Protein AF-A0A0C5RL60-F1 (afdb_monomer_lite)

Structure (mmCIF, N/CA/C/O backbone):
data_AF-A0A0C5RL60-F1
#
_entry.id   AF-A0A0C5RL60-F1
#
loop_
_atom_site.group_PDB
_atom_site.id
_atom_site.type_symbol
_atom_site.label_atom_id
_atom_site.label_alt_id
_atom_site.label_comp_id
_atom_site.label_asym_id
_atom_site.label_entity_id
_atom_site.label_seq_id
_atom_site.pdbx_PDB_ins_code
_atom_site.Cartn_x
_atom_site.Cartn_y
_atom_site.Cartn_z
_atom_site.occupancy
_atom_site.B_iso_or_equiv
_atom_site.auth_seq_id
_atom_site.auth_comp_id
_atom_site.auth_asym_id
_atom_site.auth_atom_id
_atom_site.pdbx_PDB_model_num
ATOM 1 N N . MET A 1 1 ? -19.397 20.414 22.745 1.00 63.38 1 MET A N 1
ATOM 2 C CA . MET A 1 1 ? -19.456 19.131 21.998 1.00 63.38 1 MET A CA 1
ATOM 3 C C . MET A 1 1 ? -18.836 18.015 22.832 1.00 63.38 1 MET A C 1
ATOM 5 O O . MET A 1 1 ? -17.680 18.149 23.218 1.00 63.38 1 MET A O 1
ATOM 9 N N . LYS A 1 2 ? -19.573 16.934 23.130 1.00 73.88 2 LYS A N 1
ATOM 10 C CA . LYS A 1 2 ? -19.008 15.724 23.760 1.00 73.88 2 LYS A CA 1
ATOM 11 C C . LYS A 1 2 ? -18.287 14.891 22.695 1.00 73.88 2 LYS A C 1
ATOM 13 O O . LYS A 1 2 ? -18.866 14.611 21.651 1.00 73.88 2 LYS A O 1
ATOM 18 N N . LYS A 1 3 ? -17.033 14.505 22.948 1.00 79.56 3 LYS A N 1
ATOM 19 C CA . LYS A 1 3 ? -16.282 13.579 22.085 1.00 79.56 3 LYS A CA 1
ATOM 20 C C . LYS A 1 3 ? -16.604 12.142 22.499 1.00 79.56 3 LYS A C 1
ATOM 22 O O . LYS A 1 3 ? -16.377 11.782 23.651 1.00 79.56 3 LYS A O 1
ATOM 27 N N . ASN A 1 4 ? -17.093 11.331 21.565 1.00 86.19 4 ASN A N 1
ATOM 28 C CA . ASN A 1 4 ? -17.303 9.901 21.779 1.00 86.19 4 ASN A CA 1
ATOM 29 C C . ASN A 1 4 ? -16.057 9.134 21.329 1.00 86.19 4 ASN A C 1
ATOM 31 O O . ASN A 1 4 ? -15.672 9.207 20.166 1.00 86.19 4 ASN A O 1
ATOM 35 N N . LYS A 1 5 ? -15.417 8.415 22.256 1.00 91.25 5 LYS A N 1
ATOM 36 C CA . LYS A 1 5 ? -14.282 7.533 21.955 1.00 91.25 5 LYS A CA 1
ATOM 37 C C . LYS A 1 5 ? -14.803 6.156 21.528 1.00 91.25 5 LYS A C 1
ATOM 39 O O . LYS A 1 5 ? -15.727 5.625 22.147 1.00 91.25 5 LYS A O 1
ATOM 44 N N . ARG A 1 6 ? -14.199 5.586 20.489 1.00 93.31 6 ARG A N 1
ATOM 45 C CA . ARG A 1 6 ? -14.458 4.236 19.963 1.00 93.31 6 ARG A CA 1
ATOM 46 C C . ARG A 1 6 ? -13.135 3.586 19.575 1.00 93.31 6 ARG A C 1
ATOM 48 O O . ARG A 1 6 ? -12.157 4.303 19.346 1.00 93.31 6 ARG A O 1
ATOM 55 N N . LYS A 1 7 ? -13.090 2.256 19.531 1.00 94.19 7 LYS A N 1
ATOM 56 C CA . LYS A 1 7 ? -11.937 1.525 18.992 1.00 94.19 7 LYS A CA 1
ATOM 57 C C . LYS A 1 7 ? -12.071 1.452 17.471 1.00 94.19 7 LYS A C 1
ATOM 59 O O . LYS A 1 7 ? -13.177 1.394 16.950 1.00 94.19 7 LYS A O 1
ATOM 64 N N . ILE A 1 8 ? -10.947 1.409 16.755 1.00 92.50 8 ILE A N 1
ATOM 65 C CA . ILE A 1 8 ? -10.955 1.220 15.291 1.00 92.50 8 ILE A CA 1
ATOM 66 C C . ILE A 1 8 ? -11.607 -0.120 14.920 1.00 92.50 8 ILE A C 1
ATOM 68 O O . ILE A 1 8 ? -12.336 -0.194 13.938 1.00 92.50 8 ILE A O 1
ATOM 72 N N . SER A 1 9 ? -11.428 -1.143 15.760 1.00 92.81 9 SER A N 1
ATOM 73 C CA . SER A 1 9 ? -12.071 -2.453 15.613 1.00 92.81 9 SER A CA 1
ATOM 74 C C . SER A 1 9 ? -13.602 -2.403 15.610 1.00 92.81 9 SER A C 1
ATOM 76 O O . SER A 1 9 ? -14.226 -3.338 15.127 1.00 92.81 9 SER A O 1
ATOM 78 N N . ASP A 1 10 ? -14.212 -1.337 16.141 1.00 94.12 10 ASP A N 1
ATOM 79 C CA . ASP A 1 10 ? -15.671 -1.181 16.155 1.00 94.12 10 ASP A CA 1
ATOM 80 C C . ASP A 1 10 ? -16.212 -0.773 14.768 1.00 94.12 10 ASP A C 1
ATOM 82 O O . ASP A 1 10 ? -17.415 -0.839 14.533 1.00 94.12 10 ASP A O 1
ATOM 86 N N . LEU A 1 11 ? -15.335 -0.319 13.861 1.00 92.50 11 LEU A N 1
ATOM 87 C CA . LEU A 1 11 ? -15.681 0.128 12.507 1.00 92.50 11 LEU A CA 1
ATOM 88 C C . LEU A 1 11 ? -15.435 -0.948 11.443 1.00 92.50 11 LEU A C 1
ATOM 90 O O . LEU A 1 11 ? -15.973 -0.845 10.343 1.00 92.50 11 LEU A O 1
ATOM 94 N N . GLY A 1 12 ? -14.625 -1.964 11.749 1.00 90.25 12 GLY A N 1
ATOM 95 C CA . GLY A 1 12 ? -14.329 -3.052 10.826 1.00 90.25 12 GLY A CA 1
ATOM 96 C C . GLY A 1 12 ? -13.013 -3.768 11.115 1.00 90.25 12 GLY A C 1
ATOM 97 O O . GLY A 1 12 ? -12.319 -3.504 12.101 1.00 90.25 12 GLY A O 1
ATOM 98 N N . THR A 1 13 ? -12.677 -4.689 10.218 1.00 88.69 13 THR A N 1
ATOM 99 C CA . THR A 1 13 ? -11.458 -5.496 10.286 1.00 88.69 13 THR A CA 1
ATOM 100 C C . THR A 1 13 ? -10.255 -4.696 9.800 1.00 88.69 13 THR A C 1
ATOM 102 O O . THR A 1 13 ? -10.281 -4.095 8.727 1.00 88.69 13 THR A O 1
ATOM 105 N N . ILE A 1 14 ? -9.171 -4.724 10.572 1.00 85.81 14 ILE A N 1
ATOM 106 C CA . ILE A 1 14 ? -7.883 -4.175 10.148 1.00 85.81 14 ILE A CA 1
ATOM 107 C C . ILE A 1 14 ? -7.154 -5.269 9.377 1.00 85.81 14 ILE A C 1
ATOM 109 O O . ILE A 1 14 ? -6.832 -6.316 9.937 1.00 85.81 14 ILE A O 1
ATOM 113 N N . VAL A 1 15 ? -6.885 -5.012 8.102 1.00 82.69 15 VAL A N 1
ATOM 114 C CA . VAL A 1 15 ? -6.099 -5.898 7.243 1.00 82.69 15 VAL A CA 1
ATOM 115 C C . VAL A 1 15 ? -4.763 -5.240 6.918 1.00 82.69 15 VAL A C 1
ATOM 117 O O . VAL A 1 15 ? -4.693 -4.039 6.654 1.00 82.69 15 VAL A O 1
ATOM 120 N N . GLY A 1 16 ? -3.684 -6.015 6.988 1.00 75.25 16 GLY A N 1
ATOM 121 C CA . GLY A 1 16 ? -2.340 -5.534 6.683 1.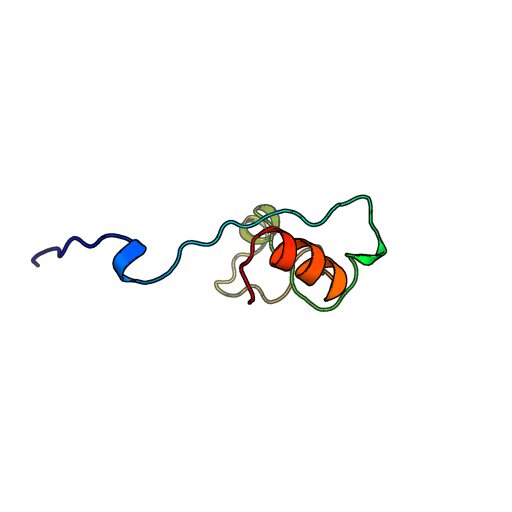00 75.25 16 GLY A CA 1
ATOM 122 C C . GLY A 1 16 ? -2.058 -5.569 5.184 1.00 75.25 16 GLY A C 1
ATOM 123 O O . GLY A 1 16 ? -2.354 -6.564 4.534 1.00 75.25 16 GLY A O 1
ATOM 124 N N . GLY A 1 17 ? -1.463 -4.491 4.667 1.00 74.50 17 GLY A N 1
ATOM 125 C CA . GLY A 1 17 ? -0.902 -4.379 3.316 1.00 74.50 17 GLY A CA 1
ATOM 126 C C . GLY A 1 17 ? 0.405 -5.159 3.124 1.00 74.50 17 GLY A C 1
ATOM 127 O O . GLY A 1 17 ? 1.013 -5.634 4.079 1.00 74.50 17 GLY A O 1
ATOM 128 N N . GLY A 1 18 ? 0.890 -5.247 1.886 1.00 75.50 18 GLY A N 1
ATOM 129 C CA . GLY A 1 18 ? 2.198 -5.824 1.568 1.00 75.50 18 GLY A CA 1
ATOM 130 C C . GLY A 1 18 ? 2.609 -5.541 0.129 1.00 75.50 18 GLY A C 1
ATOM 131 O O . GLY A 1 18 ? 1.764 -5.363 -0.739 1.00 75.50 18 GLY A O 1
ATOM 132 N N . THR A 1 19 ? 3.912 -5.477 -0.123 1.00 83.19 19 THR A N 1
ATOM 133 C CA . THR A 1 19 ? 4.457 -5.116 -1.436 1.00 83.19 19 THR A CA 1
ATOM 134 C C . THR A 1 19 ? 4.496 -6.346 -2.349 1.00 83.19 19 THR A C 1
ATOM 136 O O . THR A 1 19 ? 5.082 -7.359 -1.952 1.00 83.19 19 THR A O 1
ATOM 139 N N . PRO A 1 20 ? 3.932 -6.292 -3.572 1.00 82.06 20 PRO A N 1
ATOM 140 C CA . PRO A 1 20 ? 4.161 -7.326 -4.576 1.00 82.06 20 PRO A CA 1
ATOM 141 C C . PRO A 1 20 ? 5.664 -7.531 -4.799 1.00 82.06 20 PRO A C 1
ATOM 143 O O . PRO A 1 20 ? 6.451 -6.593 -4.675 1.00 82.06 20 PRO A O 1
ATOM 146 N N 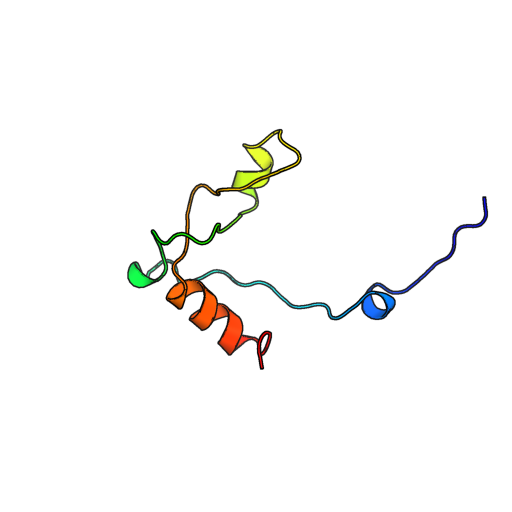. ASN A 1 21 ? 6.088 -8.759 -5.098 1.00 84.62 21 ASN A N 1
ATOM 147 C CA . ASN A 1 21 ? 7.507 -9.044 -5.303 1.00 84.62 21 ASN A CA 1
ATOM 148 C C . ASN A 1 21 ? 8.032 -8.294 -6.538 1.00 84.62 21 ASN A C 1
ATOM 150 O O . ASN A 1 21 ? 7.669 -8.639 -7.659 1.00 84.62 21 ASN A O 1
ATOM 154 N N . THR A 1 22 ? 8.932 -7.331 -6.329 1.00 85.94 22 THR A N 1
ATOM 155 C CA . THR A 1 22 ? 9.490 -6.460 -7.378 1.00 85.94 22 THR A CA 1
ATOM 156 C C . THR A 1 22 ? 10.273 -7.196 -8.457 1.00 85.94 22 THR A C 1
ATOM 158 O O . THR A 1 22 ? 10.402 -6.679 -9.561 1.00 85.94 22 THR A O 1
ATOM 161 N N . ASN A 1 23 ? 10.766 -8.403 -8.172 1.00 88.81 23 ASN A N 1
ATOM 162 C CA . ASN A 1 23 ? 11.517 -9.210 -9.136 1.00 88.81 23 ASN A CA 1
ATOM 163 C C . ASN A 1 23 ? 10.599 -9.976 -10.097 1.00 88.81 23 ASN A C 1
ATOM 165 O O . ASN A 1 23 ? 11.057 -10.510 -11.105 1.00 88.81 23 ASN A O 1
ATOM 169 N N . LYS A 1 24 ? 9.300 -10.045 -9.797 1.00 90.62 24 LYS A N 1
ATOM 170 C CA . LYS A 1 24 ? 8.308 -10.712 -10.631 1.00 90.62 24 LYS A CA 1
ATOM 171 C C . LYS A 1 24 ? 7.625 -9.704 -11.539 1.00 90.62 24 LYS A C 1
ATOM 173 O O . LYS A 1 24 ? 6.589 -9.142 -11.202 1.00 90.62 24 LYS A O 1
ATOM 178 N N . VAL A 1 25 ? 8.201 -9.505 -12.719 1.00 91.56 25 VAL A N 1
ATOM 179 C CA . VAL A 1 25 ? 7.664 -8.607 -13.756 1.00 91.56 25 VAL A CA 1
ATOM 180 C C . VAL A 1 25 ? 6.208 -8.912 -14.128 1.00 91.56 25 VAL A C 1
ATOM 182 O O . VAL A 1 25 ? 5.451 -7.984 -14.385 1.00 91.56 25 VAL A O 1
ATOM 185 N N . GLU A 1 26 ? 5.783 -10.177 -14.048 1.00 92.94 26 GLU A N 1
ATOM 186 C CA . GLU A 1 26 ? 4.392 -10.630 -14.244 1.00 92.94 26 GLU A CA 1
ATOM 187 C C . GLU A 1 26 ? 3.369 -9.998 -13.272 1.00 92.94 26 GLU A C 1
ATOM 189 O O . GLU A 1 26 ? 2.161 -10.015 -13.523 1.00 92.94 26 GLU A O 1
ATOM 194 N N . TYR A 1 27 ? 3.828 -9.432 -12.152 1.00 93.00 27 TYR A N 1
ATOM 195 C CA . TYR A 1 27 ? 2.971 -8.756 -11.175 1.00 93.00 27 TYR A CA 1
ATOM 196 C C . TYR A 1 27 ? 2.710 -7.292 -11.519 1.00 93.00 27 TYR A C 1
ATOM 198 O O . TYR A 1 27 ? 1.813 -6.695 -10.928 1.00 93.00 27 TYR A O 1
ATOM 206 N N . TYR A 1 28 ? 3.460 -6.717 -12.457 1.00 92.06 28 TYR A N 1
ATOM 207 C CA . TYR A 1 28 ? 3.430 -5.294 -12.786 1.00 92.06 28 TYR A CA 1
ATOM 208 C C . TYR A 1 28 ? 2.919 -5.048 -14.206 1.00 92.06 28 TYR A C 1
ATOM 210 O O . TYR A 1 28 ? 2.726 -5.977 -14.984 1.00 92.06 28 TYR A O 1
ATOM 218 N N . ASN A 1 29 ? 2.683 -3.775 -14.533 1.00 91.56 29 ASN A N 1
ATOM 219 C CA . ASN A 1 29 ? 2.125 -3.318 -15.812 1.00 91.56 29 ASN A CA 1
ATOM 220 C C . ASN A 1 29 ? 0.708 -3.849 -16.094 1.00 91.56 29 ASN A C 1
ATOM 222 O O . ASN A 1 29 ? 0.318 -4.033 -17.244 1.00 91.56 29 ASN A O 1
ATOM 226 N N . GLY A 1 30 ? -0.068 -4.095 -15.036 1.00 92.31 30 GLY A N 1
ATOM 227 C CA . GLY A 1 30 ? -1.493 -4.394 -15.151 1.00 92.31 30 GLY A CA 1
ATOM 228 C C . GLY A 1 30 ? -2.361 -3.137 -15.162 1.00 92.31 30 GLY A C 1
ATOM 229 O O . GLY A 1 30 ? -1.920 -2.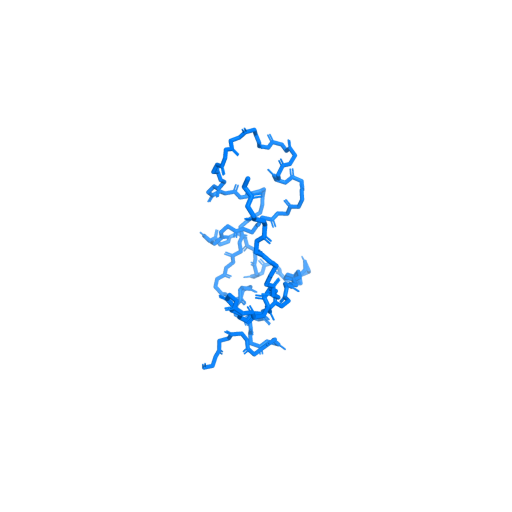043 -15.501 1.00 92.31 30 GLY A O 1
ATOM 230 N N . ASN A 1 31 ? -3.618 -3.296 -14.761 1.00 93.94 31 ASN A N 1
ATOM 231 C CA . ASN A 1 31 ? -4.632 -2.242 -14.746 1.00 93.94 31 ASN A CA 1
ATOM 232 C C . ASN A 1 31 ? -5.138 -1.896 -13.335 1.00 93.94 31 ASN A C 1
ATOM 234 O O . ASN A 1 31 ? -6.022 -1.052 -13.202 1.00 93.94 31 ASN A O 1
ATOM 238 N N . ILE A 1 32 ? -4.580 -2.506 -12.286 1.00 92.06 32 ILE A N 1
ATOM 239 C CA . ILE A 1 32 ? -4.923 -2.207 -10.892 1.00 92.06 32 ILE A CA 1
ATOM 240 C C . ILE A 1 32 ? -3.930 -1.171 -10.367 1.00 92.06 32 ILE A C 1
ATOM 242 O O . ILE A 1 32 ? -2.716 -1.362 -10.456 1.00 92.06 32 ILE A O 1
ATOM 246 N N . ALA A 1 33 ? -4.433 -0.059 -9.834 1.00 92.00 33 ALA A N 1
ATOM 247 C CA . ALA A 1 33 ? -3.583 0.977 -9.262 1.00 92.00 33 ALA A CA 1
ATOM 248 C C . ALA A 1 33 ? -2.854 0.449 -8.016 1.00 92.00 33 ALA A C 1
ATOM 250 O O . ALA A 1 33 ? -3.482 -0.078 -7.099 1.00 92.00 33 ALA A O 1
ATOM 251 N N . TRP A 1 34 ? -1.531 0.610 -7.980 1.00 91.12 34 TRP A N 1
ATOM 252 C CA . TRP A 1 34 ? -0.714 0.308 -6.812 1.00 91.12 34 TRP A CA 1
ATOM 253 C C . TRP A 1 34 ? -0.136 1.609 -6.268 1.00 91.12 34 TRP A C 1
ATOM 255 O O . TRP A 1 34 ? 0.743 2.205 -6.885 1.00 91.12 34 TRP A O 1
ATOM 265 N N . ILE A 1 35 ? -0.680 2.067 -5.141 1.00 90.81 35 ILE A N 1
ATOM 266 C CA . ILE A 1 35 ? -0.366 3.380 -4.572 1.00 90.81 35 ILE A CA 1
ATOM 267 C C . ILE A 1 35 ? 0.696 3.228 -3.487 1.00 90.81 35 ILE A C 1
ATOM 269 O O . ILE A 1 35 ? 0.555 2.440 -2.552 1.00 90.81 35 ILE A O 1
ATOM 273 N N . THR A 1 36 ? 1.760 4.006 -3.609 1.00 88.75 36 THR A N 1
ATOM 274 C CA . THR A 1 36 ? 2.879 4.085 -2.673 1.00 88.75 36 THR A CA 1
ATOM 275 C C . THR A 1 36 ? 2.895 5.446 -1.970 1.00 88.75 36 THR A C 1
ATOM 277 O O . THR A 1 36 ? 2.229 6.381 -2.418 1.00 88.75 36 THR A O 1
ATOM 280 N N . PRO A 1 37 ? 3.679 5.624 -0.888 1.00 89.19 37 PRO A N 1
ATOM 281 C CA . PRO A 1 37 ? 3.824 6.934 -0.253 1.00 89.19 37 PRO A CA 1
ATOM 282 C C . PRO A 1 37 ? 4.295 8.040 -1.209 1.00 89.19 37 PRO A C 1
ATOM 284 O O . PRO A 1 37 ? 3.908 9.189 -1.035 1.00 89.19 37 PRO A O 1
ATOM 287 N N . LYS A 1 38 ? 5.090 7.703 -2.235 1.00 89.38 38 LYS A N 1
ATOM 288 C CA . LYS A 1 38 ? 5.556 8.663 -3.245 1.00 89.38 38 LYS A CA 1
ATOM 289 C C . LYS A 1 38 ? 4.397 9.221 -4.075 1.00 89.38 38 LYS A C 1
ATOM 291 O O . LYS A 1 38 ? 4.317 10.428 -4.267 1.00 89.38 38 LYS A O 1
ATOM 296 N N . ASP A 1 39 ? 3.447 8.370 -4.459 1.00 89.94 39 ASP A N 1
ATOM 297 C CA . ASP A 1 39 ? 2.257 8.785 -5.214 1.00 89.94 39 ASP A CA 1
ATOM 298 C C . ASP A 1 39 ? 1.384 9.780 -4.431 1.00 89.94 39 ASP A C 1
ATOM 300 O O . ASP A 1 39 ? 0.718 10.622 -5.027 1.00 89.94 39 ASP A O 1
ATOM 304 N N . LEU A 1 40 ? 1.402 9.705 -3.094 1.00 88.44 40 LEU A N 1
ATOM 305 C CA . LEU A 1 40 ? 0.700 10.649 -2.217 1.00 88.44 40 LEU A CA 1
ATOM 306 C C . LEU A 1 40 ? 1.398 12.011 -2.133 1.00 88.44 40 LEU A C 1
ATOM 308 O O . LEU A 1 40 ? 0.742 13.021 -1.904 1.00 88.44 40 LEU A O 1
ATOM 312 N N . ILE A 1 41 ? 2.725 12.036 -2.264 1.00 87.88 41 ILE A N 1
ATOM 313 C CA . ILE A 1 41 ? 3.522 13.267 -2.194 1.00 87.88 41 ILE A CA 1
ATOM 314 C C . ILE A 1 41 ? 3.415 14.028 -3.515 1.00 87.88 41 ILE A C 1
ATOM 316 O O . ILE A 1 41 ? 3.211 15.243 -3.524 1.00 87.88 41 ILE A O 1
AT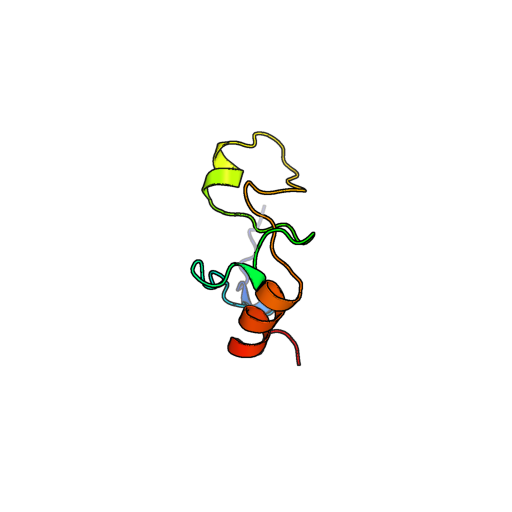OM 320 N N . ASP A 1 42 ? 3.527 13.304 -4.626 1.00 83.75 42 ASP A N 1
ATOM 321 C CA . ASP A 1 42 ? 3.542 13.892 -5.962 1.00 83.75 42 ASP A CA 1
ATOM 322 C C . ASP A 1 42 ? 2.137 14.348 -6.404 1.00 83.75 42 ASP A C 1
ATOM 324 O O . ASP A 1 42 ? 2.002 15.243 -7.244 1.00 83.75 42 ASP A O 1
ATOM 328 N N . ASN A 1 43 ? 1.074 13.785 -5.814 1.00 81.12 43 ASN A N 1
ATOM 329 C CA . ASN A 1 43 ? -0.308 14.106 -6.151 1.00 81.12 43 ASN A CA 1
ATOM 330 C C . ASN A 1 43 ? -0.977 15.032 -5.117 1.00 81.12 43 ASN A C 1
ATOM 332 O O . ASN A 1 43 ? -1.222 14.655 -3.977 1.00 81.12 43 ASN A O 1
ATOM 336 N N . LYS A 1 44 ? -1.354 16.244 -5.546 1.00 82.69 44 LYS A N 1
ATOM 337 C CA . LYS A 1 44 ? -2.083 17.227 -4.717 1.00 82.69 44 LYS A CA 1
ATOM 338 C C . LYS A 1 44 ? -3.609 17.046 -4.731 1.00 82.69 44 LYS A C 1
ATOM 340 O O . LYS A 1 44 ? -4.321 17.800 -4.071 1.00 82.69 44 LYS A O 1
ATOM 345 N N . SER A 1 45 ? -4.121 16.101 -5.518 1.00 86.62 45 SER A N 1
ATOM 346 C CA . SER A 1 45 ? -5.544 15.768 -5.595 1.00 86.62 45 SER A CA 1
ATOM 347 C C . SER A 1 45 ? -5.978 14.926 -4.398 1.00 86.62 45 SER A C 1
ATOM 349 O O . SER A 1 45 ? -5.238 14.077 -3.911 1.00 86.62 45 SER A O 1
ATOM 351 N N . ILE A 1 46 ? -7.235 15.098 -3.988 1.00 87.06 46 ILE A N 1
ATOM 352 C CA . ILE A 1 46 ? -7.895 14.234 -2.995 1.00 87.06 46 ILE A CA 1
ATOM 353 C C . ILE A 1 46 ? -8.091 12.812 -3.5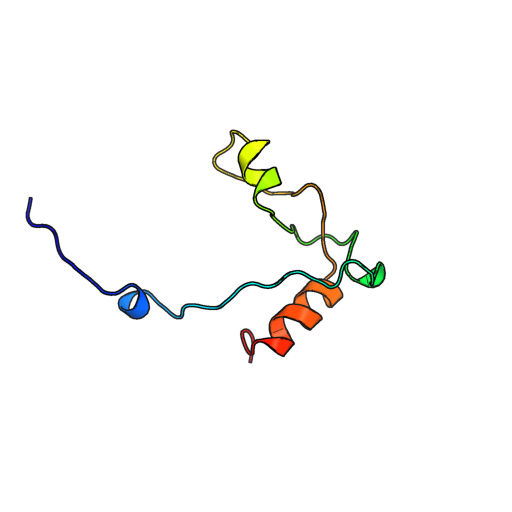53 1.00 87.06 46 ILE A C 1
ATOM 355 O O . ILE A 1 46 ? -8.184 11.847 -2.798 1.00 87.06 46 ILE A O 1
ATOM 359 N N . PHE A 1 47 ? -8.140 12.673 -4.881 1.00 88.19 47 PHE A N 1
ATOM 360 C CA . PHE A 1 47 ? -8.361 11.404 -5.564 1.00 88.19 47 PHE A CA 1
ATOM 361 C C . PHE A 1 47 ? -7.142 10.987 -6.380 1.00 88.19 47 PHE A C 1
ATOM 363 O O . PHE A 1 47 ? -6.641 11.753 -7.208 1.00 88.19 47 PHE A O 1
ATOM 370 N N . ILE A 1 48 ? -6.737 9.730 -6.196 1.00 88.62 48 ILE A N 1
ATOM 371 C CA . ILE A 1 48 ? -5.679 9.071 -6.957 1.00 88.62 48 ILE A CA 1
ATOM 372 C C . ILE A 1 48 ? -6.290 7.854 -7.640 1.00 88.62 48 ILE A C 1
ATOM 374 O O . ILE A 1 48 ? -6.787 6.945 -6.982 1.00 88.62 48 ILE A O 1
ATOM 378 N N . ASN A 1 49 ? -6.270 7.848 -8.970 1.00 87.69 49 ASN A N 1
ATOM 379 C CA . ASN A 1 49 ? -6.801 6.750 -9.780 1.00 87.69 49 ASN A CA 1
ATOM 380 C C . ASN A 1 49 ? -5.696 5.887 -10.411 1.00 87.69 49 ASN A C 1
ATOM 382 O O . ASN A 1 49 ? -5.981 4.809 -10.930 1.00 87.69 49 ASN A O 1
ATOM 386 N N . ARG A 1 50 ? -4.443 6.355 -10.374 1.00 88.31 50 ARG A N 1
ATOM 387 C CA . ARG A 1 50 ? -3.252 5.687 -10.904 1.00 88.31 50 ARG A CA 1
ATOM 388 C C . ARG A 1 50 ? -2.041 6.043 -10.048 1.00 88.31 50 ARG A C 1
ATOM 390 O O . ARG A 1 50 ? -1.906 7.195 -9.649 1.00 88.31 50 ARG A O 1
ATOM 397 N N . GLY A 1 51 ? -1.190 5.056 -9.789 1.00 87.25 51 GLY A N 1
ATOM 398 C CA . GLY A 1 51 ? 0.149 5.270 -9.237 1.00 87.25 51 GLY A CA 1
ATOM 399 C C . GLY A 1 51 ? 1.211 5.215 -10.335 1.00 87.25 51 GLY A C 1
ATOM 400 O O . GLY A 1 51 ? 0.910 4.863 -11.479 1.00 87.25 51 GLY A O 1
ATOM 401 N N . GLU A 1 52 ? 2.459 5.499 -9.976 1.00 89.50 52 GLU A N 1
ATOM 402 C CA . GLU A 1 52 ? 3.646 5.340 -10.830 1.00 89.50 52 GLU A CA 1
ATOM 403 C C . GLU A 1 52 ? 3.759 3.909 -11.377 1.00 89.50 52 GLU A C 1
ATOM 405 O O . GLU A 1 52 ? 4.231 3.690 -12.491 1.00 89.50 52 GLU A O 1
ATOM 410 N N . ARG A 1 53 ? 3.289 2.922 -10.605 1.00 90.75 53 ARG A N 1
ATOM 411 C CA . ARG A 1 53 ? 3.201 1.521 -11.020 1.00 90.75 53 ARG A CA 1
ATOM 412 C C . ARG A 1 53 ? 1.764 1.026 -10.941 1.00 90.75 53 ARG A C 1
ATOM 414 O O . ARG A 1 53 ? 1.000 1.372 -10.043 1.00 90.75 53 ARG A O 1
ATOM 421 N N . MET A 1 54 ? 1.427 0.146 -11.873 1.00 93.12 54 MET A N 1
ATOM 422 C CA . MET A 1 54 ? 0.186 -0.621 -11.857 1.00 93.12 54 MET A CA 1
ATOM 423 C C . MET A 1 54 ? 0.514 -2.102 -11.708 1.00 93.12 54 MET A C 1
ATOM 425 O O . MET A 1 54 ? 1.560 -2.557 -12.177 1.00 93.12 54 MET A O 1
ATOM 429 N N . ILE A 1 55 ? -0.372 -2.850 -11.058 1.00 93.44 55 ILE A N 1
ATOM 430 C CA . ILE A 1 55 ? -0.212 -4.286 -10.827 1.00 93.44 55 ILE A CA 1
ATOM 431 C C . ILE A 1 55 ? -1.263 -5.086 -11.584 1.00 93.44 55 ILE A C 1
ATOM 433 O O . ILE A 1 55 ? -2.332 -4.586 -11.943 1.00 93.44 55 ILE A O 1
ATOM 437 N N . THR A 1 56 ? -0.933 -6.338 -11.867 1.00 94.50 56 THR A N 1
ATOM 438 C CA . THR A 1 56 ? -1.851 -7.308 -12.465 1.00 94.50 56 THR A CA 1
ATOM 439 C C . THR A 1 56 ? -2.725 -7.944 -11.387 1.00 94.50 56 THR A C 1
ATOM 441 O O . THR A 1 56 ? -2.396 -7.921 -10.197 1.00 94.50 56 THR A O 1
ATOM 444 N N . SER A 1 57 ? -3.826 -8.586 -11.787 1.00 91.31 57 SER A N 1
ATOM 445 C CA . SER A 1 57 ? -4.632 -9.405 -10.869 1.00 91.31 57 SER A CA 1
ATOM 446 C C . SER A 1 57 ? -3.813 -10.530 -10.229 1.00 91.31 57 SER A C 1
ATOM 448 O O . SER A 1 57 ? -4.083 -10.910 -9.096 1.00 91.31 57 SER A O 1
ATOM 450 N N . LEU A 1 58 ? -2.778 -11.029 -10.914 1.00 90.62 58 LEU A N 1
ATOM 451 C CA . LEU A 1 58 ? -1.835 -12.001 -10.362 1.00 90.62 58 LEU A CA 1
ATOM 452 C C . LEU A 1 58 ? -0.996 -11.391 -9.229 1.00 90.62 58 LEU A C 1
ATOM 454 O O . LEU A 1 58 ? -0.877 -12.001 -8.166 1.00 90.62 58 LEU A O 1
ATOM 458 N N . GLY A 1 59 ? -0.470 -10.178 -9.431 1.00 89.06 59 GLY A N 1
ATOM 459 C CA . GLY A 1 59 ? 0.244 -9.429 -8.395 1.00 89.06 59 GLY A CA 1
ATOM 460 C C . GLY A 1 59 ? -0.630 -9.146 -7.171 1.00 89.06 59 GLY A C 1
ATOM 461 O O . GLY A 1 59 ? -0.175 -9.325 -6.041 1.00 89.06 59 GLY A O 1
ATOM 462 N N . LEU A 1 60 ? -1.902 -8.793 -7.391 1.00 87.88 60 LEU A N 1
ATOM 463 C CA . LEU A 1 60 ? -2.879 -8.605 -6.317 1.00 87.88 60 LEU A CA 1
ATOM 464 C C . LEU A 1 60 ? -3.179 -9.921 -5.586 1.00 87.88 60 LEU A C 1
ATOM 466 O O . LEU A 1 60 ? -3.100 -9.972 -4.364 1.00 87.88 60 LEU A O 1
ATOM 470 N N . ASN A 1 61 ? -3.490 -10.998 -6.310 1.00 83.62 61 ASN A N 1
ATOM 471 C CA . ASN A 1 61 ? -3.880 -12.280 -5.719 1.00 83.62 61 ASN A CA 1
ATOM 472 C C . ASN A 1 61 ? -2.749 -12.937 -4.937 1.00 83.62 61 ASN A C 1
ATOM 474 O O . ASN A 1 61 ? -2.983 -13.454 -3.846 1.00 83.62 61 ASN A O 1
ATOM 478 N N . ASN A 1 62 ? -1.522 -12.890 -5.460 1.00 80.06 62 ASN A N 1
ATOM 479 C CA . ASN A 1 62 ? -0.362 -13.408 -4.745 1.00 80.06 62 ASN A CA 1
ATOM 480 C C . ASN A 1 62 ? -0.184 -12.721 -3.384 1.00 80.06 62 ASN A C 1
ATOM 482 O O . ASN A 1 62 ? 0.223 -13.362 -2.416 1.00 80.06 62 ASN A O 1
ATOM 486 N N . TRP A 1 63 ? -0.530 -11.436 -3.307 1.00 70.50 63 TRP A N 1
ATOM 487 C CA . TRP A 1 63 ? -0.529 -10.686 -2.062 1.00 70.50 63 TRP A CA 1
ATOM 488 C C . TRP A 1 63 ? -1.754 -10.995 -1.176 1.00 70.50 63 TRP A C 1
ATOM 490 O O . TRP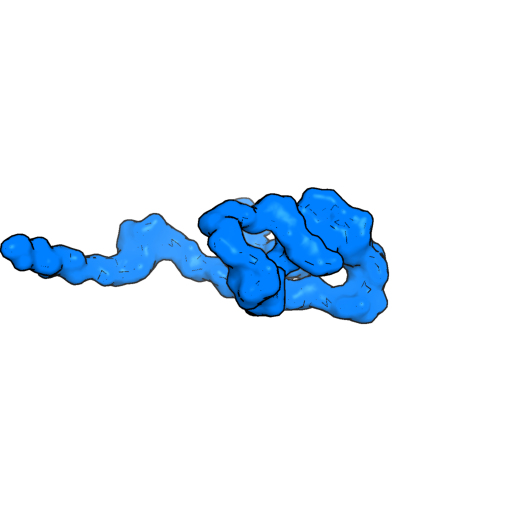 A 1 63 ? -1.584 -11.335 -0.002 1.00 70.50 63 TRP A O 1
ATOM 500 N N . CYS A 1 64 ? -2.970 -10.922 -1.725 1.00 64.94 64 CYS A N 1
ATOM 501 C CA . CYS A 1 64 ? -4.230 -11.125 -1.000 1.00 64.94 64 CYS A CA 1
ATOM 502 C C . CYS A 1 64 ? -4.332 -12.518 -0.366 1.00 64.94 64 CYS A C 1
ATOM 504 O O . CYS A 1 64 ? -4.700 -12.638 0.803 1.00 64.94 64 CYS A O 1
ATOM 506 N N . GLN A 1 65 ? -3.987 -13.572 -1.115 1.00 59.31 65 GLN A N 1
ATOM 507 C CA . GLN A 1 65 ? -4.098 -14.961 -0.650 1.00 59.31 65 GLN A CA 1
ATOM 508 C C . GLN A 1 65 ? -3.116 -15.262 0.482 1.00 59.31 65 GLN A C 1
ATOM 510 O O . GLN A 1 65 ? -3.452 -15.990 1.411 1.00 59.31 65 GLN A O 1
ATOM 515 N N . LYS A 1 66 ? -1.925 -14.649 0.459 1.00 59.44 66 LYS A N 1
ATOM 516 C CA . LYS A 1 66 ? -0.919 -14.828 1.515 1.00 59.44 66 LYS A CA 1
ATOM 517 C C . LYS A 1 66 ? -1.380 -14.286 2.874 1.00 59.44 66 LYS A C 1
ATOM 519 O O . LYS A 1 66 ? -0.866 -14.725 3.897 1.00 59.44 66 LYS A O 1
ATOM 524 N N . ASN A 1 67 ? -2.336 -13.355 2.885 1.00 57.97 67 ASN A N 1
ATOM 525 C CA . ASN A 1 67 ? -2.808 -12.677 4.093 1.00 57.97 67 ASN A CA 1
ATOM 526 C C . ASN A 1 67 ? -4.266 -13.015 4.463 1.00 57.97 67 ASN A C 1
ATOM 528 O O . ASN A 1 67 ? -4.787 -12.435 5.411 1.00 57.97 67 ASN A O 1
ATOM 532 N N . GLY A 1 68 ? -4.929 -13.931 3.741 1.00 56.50 68 GLY A N 1
ATOM 533 C CA . GLY A 1 68 ? -6.295 -14.378 4.059 1.00 56.50 68 GLY A CA 1
ATOM 534 C C . GLY A 1 68 ? -7.366 -13.283 3.965 1.00 56.50 68 GLY A C 1
ATOM 535 O O . GLY A 1 68 ? -8.397 -13.381 4.618 1.00 56.50 68 GLY A O 1
ATOM 536 N N . ILE A 1 69 ? -7.114 -12.223 3.187 1.00 60.44 69 ILE A N 1
ATOM 537 C CA . ILE A 1 69 ? -7.983 -11.030 3.111 1.00 60.44 69 ILE A CA 1
ATOM 538 C C . ILE A 1 69 ? -9.198 -11.265 2.192 1.00 60.44 69 ILE A C 1
ATOM 540 O O . ILE A 1 69 ? -10.198 -10.563 2.300 1.00 60.44 69 ILE A O 1
ATOM 544 N N . TYR A 1 70 ? -9.135 -12.285 1.332 1.00 45.53 70 TYR A N 1
ATOM 545 C CA . TYR A 1 70 ? -10.267 -12.771 0.547 1.00 45.53 70 TYR A CA 1
ATOM 546 C C . TYR A 1 70 ? -10.367 -14.291 0.688 1.00 45.53 70 TYR A C 1
ATOM 548 O O . TYR A 1 70 ? -9.539 -15.025 0.142 1.00 45.53 70 TYR A O 1
ATOM 556 N N . GLY A 1 71 ? -11.373 -14.720 1.445 1.00 44.59 71 GLY A N 1
ATOM 557 C CA . GLY A 1 71 ? -11.916 -16.070 1.550 1.00 44.59 71 GLY A CA 1
ATOM 558 C C . GLY A 1 71 ? -13.424 -15.953 1.695 1.00 44.59 71 GLY A C 1
ATOM 559 O O . GLY A 1 71 ? -13.852 -15.006 2.395 1.00 44.59 71 GLY A O 1
#

Sequence (71 aa):
MKKNKRKISDLGTIVGGGTPNTNKVEYYNGNIAWITPKDLIDNKSIFINRGERMITSLGLNNWCQKNGIYG

Foldseek 3Di:
DDDDDDDPVVVHDDFDFDAQDPVPCLFWPALAADDDPVQVVVDPDPDDRHDPIHTHVVSVCVGCVVRVVDD

Radius of gyration: 15.91 Å; chains: 1; bounding box: 31×35×40 Å

Organism: NCBI:txid42094

pLDDT: mean 83.84, std 11.74, range [44.59, 94.5]

InterPro domains:
  IPR044946 Type I restriction modification DNA specificity domain superfamily [G3DSA:3.90.220.20] (6-69)

Secondary structure (DSSP, 8-state):
-PPPP--GGGT----------TT-GGGEEEEEEE--HHHHHH--SS--S--SEEE-HHHHHHHHHHTT---